Protein AF-G2FNM6-F1 (afdb_monomer)

Sequence (48 aa):
MPLKSNIPDAGNRPDWNLVTCPMCGAECWESNLIREVVKAEGLSAACT

Solvent-accessible surface area (backbone atoms only — not comparable to full-atom values): 2859 Å² total; per-residue (Å²): 55,46,37,36,90,82,45,75,72,49,76,78,40,93,60,42,43,85,42,69,24,84,82,79,66,47,59,19,39,41,41,57,68,57,54,50,49,28,67,73,70,73,52,82,70,50,74,91

Radius of gyration: 10.23 Å; Cα contacts (8 Å, |Δi|>4): 73; chains: 1; bounding box: 23×18×26 Å

pLDDT: mean 93.51, std 3.09, range [81.88, 97.12]

Mean predicted aligned error: 2.65 Å

Foldseek 3Di:
DEACVVPVPCVVPPQWDWDAQPVPRGTGIDGPVNVVCCVVVVDGDHYD

Secondary structure (DSSP, 8-state):
--BTTT-GGGGGSTTEEEEE-TTT--EEEEEHHHHHHHHHHTPPPPP-

Structure (mmCIF, N/CA/C/O backbone):
data_AF-G2FNM6-F1
#
_entry.id   AF-G2FNM6-F1
#
loop_
_atom_site.group_PDB
_atom_site.id
_atom_site.type_symbol
_atom_site.label_atom_id
_atom_site.label_alt_id
_atom_site.label_comp_id
_atom_site.label_asym_id
_atom_site.label_entity_id
_atom_site.label_seq_id
_atom_site.pdbx_PDB_ins_code
_atom_site.Cartn_x
_atom_site.Cartn_y
_atom_site.Cartn_z
_atom_site.occupancy
_atom_site.B_iso_or_equiv
_atom_site.auth_seq_id
_atom_site.auth_comp_id
_atom_site.auth_asym_id
_atom_site.auth_atom_id
_atom_site.pdbx_PDB_model_num
ATOM 1 N N . MET A 1 1 ? -5.233 4.703 -1.701 1.00 94.38 1 MET A N 1
ATOM 2 C CA . MET A 1 1 ? -3.889 4.116 -1.908 1.00 94.38 1 MET A CA 1
ATOM 3 C C . MET A 1 1 ? -3.717 3.891 -3.397 1.00 94.38 1 MET A C 1
ATOM 5 O O . MET A 1 1 ? -4.511 3.128 -3.942 1.00 94.38 1 MET A O 1
ATOM 9 N N . PRO A 1 2 ? -2.766 4.558 -4.072 1.00 95.44 2 PRO A N 1
ATOM 10 C CA . PRO A 1 2 ? -2.577 4.385 -5.509 1.00 95.44 2 PRO A CA 1
ATOM 11 C C . PRO A 1 2 ? -2.238 2.937 -5.858 1.00 95.44 2 PRO A C 1
ATOM 13 O O . PRO A 1 2 ? -1.362 2.342 -5.232 1.00 95.44 2 PRO A O 1
ATOM 16 N N . LEU A 1 3 ? -2.901 2.378 -6.868 1.00 95.69 3 LEU A N 1
ATOM 17 C CA . LEU A 1 3 ? -2.552 1.056 -7.393 1.00 95.69 3 LEU A CA 1
ATOM 18 C C . LEU A 1 3 ? -1.102 1.039 -7.891 1.00 95.69 3 LEU A C 1
ATOM 20 O O . LEU A 1 3 ? -0.649 1.980 -8.549 1.00 95.69 3 LEU A O 1
ATOM 24 N N . LYS A 1 4 ? -0.389 -0.068 -7.655 1.00 95.38 4 LYS A N 1
ATOM 25 C CA . LYS A 1 4 ? 0.970 -0.267 -8.184 1.00 95.38 4 LYS A CA 1
ATOM 26 C C . LYS A 1 4 ? 1.025 -0.128 -9.705 1.00 95.38 4 LYS A C 1
ATOM 28 O O . LYS A 1 4 ? 1.972 0.443 -10.232 1.00 95.38 4 LYS A O 1
ATOM 33 N N . SER A 1 5 ? -0.020 -0.580 -10.400 1.00 94.69 5 SER A N 1
ATOM 34 C CA . SER A 1 5 ? -0.157 -0.454 -11.857 1.00 94.69 5 SER A CA 1
ATOM 35 C C . SER A 1 5 ? -0.177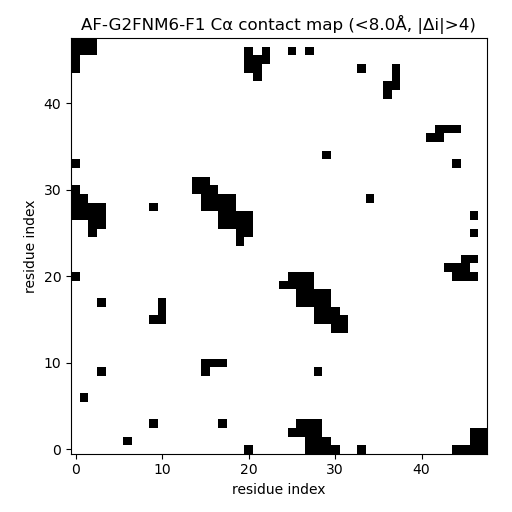 0.993 -12.349 1.00 94.69 5 SER A C 1
ATOM 37 O O . SER A 1 5 ? 0.243 1.252 -13.471 1.00 94.69 5 SER A O 1
ATOM 39 N N . ASN A 1 6 ? -0.656 1.931 -11.527 1.00 93.94 6 ASN A N 1
ATOM 40 C CA . ASN A 1 6 ? -0.752 3.343 -11.897 1.00 93.94 6 ASN A CA 1
ATOM 41 C C . ASN A 1 6 ? 0.574 4.076 -11.669 1.00 93.94 6 ASN A C 1
ATOM 43 O O . ASN A 1 6 ? 0.841 5.080 -12.324 1.00 93.94 6 ASN A O 1
ATOM 47 N N . ILE A 1 7 ? 1.392 3.596 -10.726 1.00 92.44 7 ILE A N 1
ATOM 48 C CA . ILE A 1 7 ? 2.679 4.205 -10.372 1.00 92.44 7 ILE A CA 1
ATOM 49 C C . ILE A 1 7 ? 3.722 3.094 -10.152 1.00 92.44 7 ILE A C 1
ATOM 51 O O . ILE A 1 7 ? 4.046 2.773 -9.006 1.00 92.44 7 ILE A O 1
ATOM 55 N N . PRO A 1 8 ? 4.255 2.480 -11.224 1.00 89.12 8 PRO A N 1
ATOM 5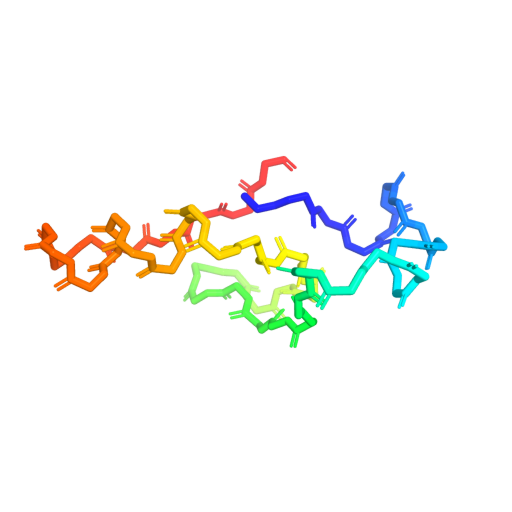6 C CA . PRO A 1 8 ? 5.164 1.336 -11.109 1.00 89.12 8 PRO A CA 1
ATOM 57 C C . PRO A 1 8 ? 6.455 1.666 -10.346 1.00 89.12 8 PRO A C 1
ATOM 59 O O . PRO A 1 8 ? 6.925 0.864 -9.542 1.00 89.12 8 PRO A O 1
ATOM 62 N N . ASP A 1 9 ? 6.973 2.883 -10.529 1.00 91.44 9 ASP A N 1
ATOM 63 C CA . ASP A 1 9 ? 8.258 3.330 -9.976 1.00 91.44 9 ASP A CA 1
ATOM 64 C C . ASP A 1 9 ? 8.140 3.999 -8.596 1.00 91.44 9 ASP A C 1
ATOM 66 O O . ASP A 1 9 ? 9.084 4.638 -8.119 1.00 91.44 9 ASP A O 1
ATOM 70 N N . ALA A 1 10 ? 6.983 3.887 -7.930 1.00 87.69 10 ALA A N 1
ATOM 71 C CA . ALA A 1 10 ? 6.775 4.543 -6.638 1.00 87.69 10 ALA A CA 1
ATOM 72 C C . ALA A 1 10 ? 7.656 3.972 -5.516 1.00 87.69 10 ALA A C 1
ATOM 74 O O . ALA A 1 10 ? 7.852 4.654 -4.517 1.00 87.69 10 ALA A O 1
ATOM 75 N N . GLY A 1 11 ? 8.244 2.784 -5.702 1.00 81.88 11 GLY A N 1
ATOM 76 C CA . GLY A 1 11 ? 9.205 2.195 -4.763 1.00 81.88 11 GLY A CA 1
ATOM 77 C C . GLY A 1 11 ? 10.485 3.020 -4.565 1.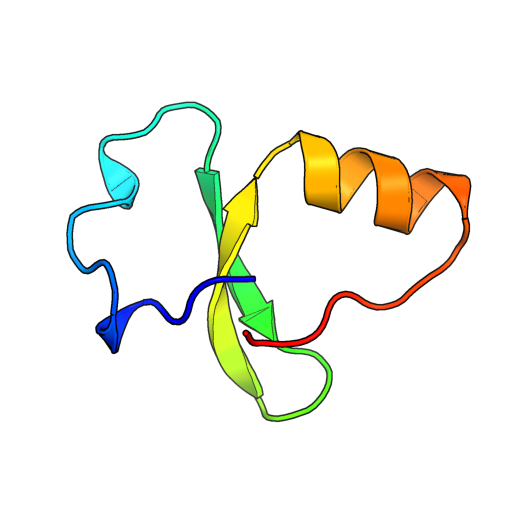00 81.88 11 GLY A C 1
ATOM 78 O O . GLY A 1 11 ? 11.193 2.813 -3.587 1.00 81.88 11 GLY A O 1
ATOM 79 N N . ASN A 1 12 ? 10.766 3.992 -5.441 1.00 88.50 12 ASN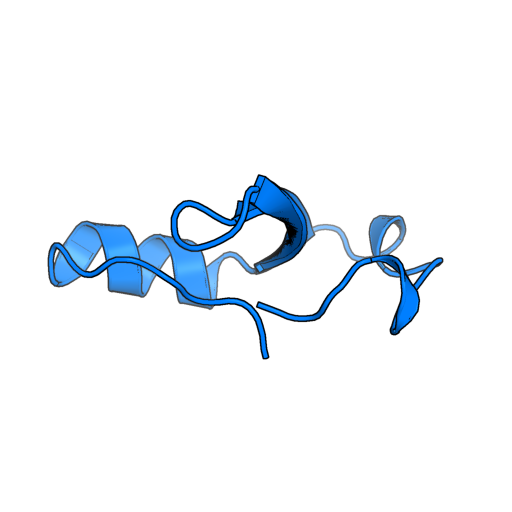 A N 1
ATOM 80 C CA . ASN A 1 12 ? 11.856 4.955 -5.247 1.00 88.50 12 ASN A CA 1
ATOM 81 C C . ASN A 1 12 ? 11.508 6.062 -4.233 1.00 88.50 12 ASN A C 1
ATOM 83 O O . ASN A 1 12 ? 12.364 6.881 -3.897 1.00 88.50 12 ASN A O 1
ATOM 87 N N . ARG A 1 13 ? 10.253 6.129 -3.765 1.00 91.38 13 ARG A N 1
ATOM 88 C CA . ARG A 1 13 ? 9.816 7.074 -2.735 1.00 91.38 13 ARG A CA 1
ATOM 89 C C . ARG A 1 13 ? 10.049 6.443 -1.360 1.00 91.38 13 ARG A C 1
ATOM 91 O O . ARG A 1 13 ? 9.442 5.417 -1.064 1.00 91.38 13 ARG A O 1
ATOM 98 N N . PRO A 1 14 ? 10.902 7.035 -0.510 1.00 90.19 14 PRO A N 1
ATOM 99 C CA . PRO A 1 14 ? 11.346 6.400 0.732 1.00 90.19 14 PRO A CA 1
ATOM 100 C C . PRO A 1 14 ? 10.235 6.234 1.780 1.00 90.19 14 PRO A C 1
ATOM 102 O O . PRO A 1 14 ? 10.375 5.439 2.703 1.00 90.19 14 PRO A O 1
ATOM 105 N N . ASP A 1 15 ? 9.141 6.986 1.664 1.00 93.12 15 ASP A N 1
ATOM 106 C CA . ASP A 1 15 ? 8.009 6.991 2.592 1.00 93.12 15 ASP A CA 1
ATOM 107 C C . ASP A 1 15 ? 6.822 6.128 2.127 1.00 93.12 15 ASP A C 1
ATOM 109 O O . ASP A 1 15 ? 5.770 6.132 2.774 1.00 93.12 15 ASP A O 1
ATOM 113 N N . TRP A 1 16 ? 6.963 5.422 0.999 1.00 95.12 16 TRP A N 1
ATOM 114 C CA . TRP A 1 16 ? 5.905 4.613 0.398 1.00 95.12 16 TRP A CA 1
ATOM 115 C C . TRP A 1 16 ? 6.214 3.129 0.548 1.00 95.12 16 TRP A C 1
ATOM 117 O O . TRP A 1 16 ? 7.293 2.664 0.199 1.00 95.12 16 TRP A O 1
ATOM 127 N N . ASN A 1 17 ? 5.227 2.373 1.016 1.00 94.88 17 ASN A N 1
ATOM 128 C CA . ASN A 1 17 ? 5.316 0.928 1.159 1.00 94.88 17 ASN A CA 1
ATOM 129 C C . ASN A 1 17 ? 4.312 0.238 0.246 1.00 94.88 17 ASN A C 1
ATOM 131 O O . ASN A 1 17 ? 3.188 0.711 0.074 1.00 94.88 17 ASN A O 1
ATOM 135 N N . LEU A 1 18 ? 4.716 -0.895 -0.327 1.00 96.06 18 LEU A N 1
ATOM 136 C CA . LEU A 1 18 ? 3.805 -1.739 -1.084 1.00 96.06 18 LEU A CA 1
ATOM 137 C C . LEU A 1 18 ? 2.980 -2.586 -0.113 1.00 96.06 18 LEU A C 1
ATOM 139 O O . LEU A 1 18 ? 3.538 -3.319 0.703 1.00 96.06 18 LEU A O 1
ATOM 143 N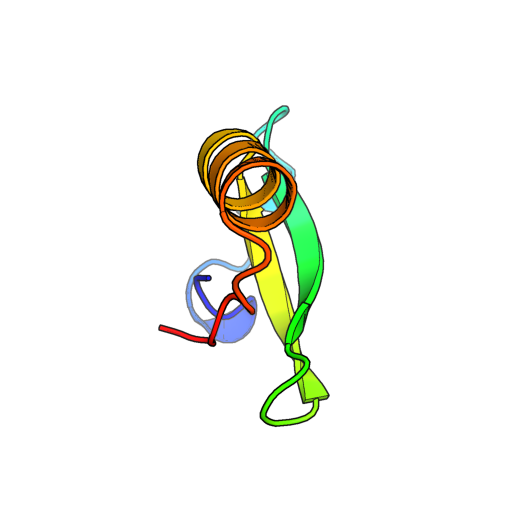 N . VAL A 1 19 ? 1.658 -2.476 -0.197 1.00 95.88 19 VAL A N 1
ATOM 144 C CA . VAL A 1 19 ? 0.701 -3.167 0.673 1.00 95.88 19 VAL A CA 1
ATOM 145 C C . VAL A 1 19 ? -0.417 -3.803 -0.145 1.00 95.88 19 VAL A C 1
ATOM 147 O O . VAL A 1 19 ? -0.665 -3.436 -1.295 1.00 95.88 19 VAL A O 1
ATOM 150 N N . THR A 1 20 ? -1.138 -4.735 0.469 1.00 96.75 20 THR A N 1
ATOM 151 C CA . THR A 1 20 ? -2.335 -5.338 -0.121 1.00 96.75 20 THR A CA 1
ATOM 152 C C . THR A 1 20 ? -3.575 -4.581 0.338 1.00 96.75 20 THR A C 1
ATOM 154 O O . THR A 1 20 ? -3.812 -4.416 1.532 1.00 96.75 20 THR A O 1
ATOM 157 N N . CYS A 1 21 ? -4.388 -4.136 -0.615 1.00 95.94 21 CYS A N 1
ATOM 158 C CA . CYS A 1 21 ? -5.635 -3.430 -0.356 1.00 95.94 21 CYS A CA 1
ATOM 159 C C . CYS A 1 21 ? -6.631 -4.360 0.357 1.00 95.94 21 CYS A C 1
ATOM 161 O O . CYS A 1 21 ? -7.031 -5.368 -0.230 1.00 95.94 21 CYS A O 1
ATOM 163 N N . PRO A 1 22 ? -7.086 -4.038 1.581 1.00 93.00 22 PRO A N 1
ATOM 164 C CA . PRO A 1 22 ? -7.951 -4.928 2.359 1.00 93.00 22 PRO A CA 1
ATOM 165 C C . PRO A 1 22 ? -9.354 -5.091 1.755 1.00 93.00 22 PRO A C 1
ATOM 167 O O . PRO A 1 22 ? -10.058 -6.036 2.090 1.00 93.00 22 PRO A O 1
ATOM 170 N N . MET A 1 23 ? -9.757 -4.191 0.850 1.00 94.31 23 MET A N 1
ATOM 171 C CA . MET A 1 23 ? -11.084 -4.206 0.225 1.00 94.31 23 MET A CA 1
ATOM 172 C C . MET A 1 23 ? -11.178 -5.126 -0.998 1.00 94.31 23 MET A C 1
ATOM 174 O O . MET A 1 23 ? -12.242 -5.679 -1.258 1.00 94.31 23 MET A O 1
ATOM 178 N N . CYS A 1 24 ? -10.101 -5.266 -1.778 1.00 95.19 24 CYS A N 1
ATOM 179 C CA . CYS A 1 24 ? -10.139 -6.007 -3.048 1.00 95.19 24 CYS A CA 1
ATOM 180 C C . CYS A 1 24 ? -8.917 -6.898 -3.318 1.00 95.19 24 CYS A C 1
ATOM 182 O O . CYS A 1 24 ? -8.901 -7.608 -4.319 1.00 95.19 24 CYS A O 1
ATOM 184 N N . GLY A 1 25 ? -7.892 -6.869 -2.463 1.00 95.81 25 GLY A N 1
ATOM 185 C CA . GLY A 1 25 ? -6.695 -7.704 -2.594 1.00 95.81 25 GLY A CA 1
ATOM 186 C C . GLY A 1 25 ? -5.635 -7.198 -3.579 1.00 95.81 25 GLY A C 1
ATOM 187 O O . GLY A 1 25 ? -4.629 -7.874 -3.771 1.00 95.81 25 GLY A O 1
ATOM 188 N N . ALA A 1 26 ? -5.817 -6.030 -4.201 1.00 96.81 26 ALA A N 1
ATOM 189 C CA . ALA A 1 26 ? -4.842 -5.481 -5.146 1.00 96.81 26 ALA A CA 1
ATOM 190 C C . ALA A 1 26 ? -3.580 -4.924 -4.457 1.00 96.81 26 ALA A C 1
ATOM 192 O O . ALA A 1 26 ? -3.655 -4.384 -3.351 1.00 96.81 26 ALA A O 1
ATOM 193 N N . GLU A 1 27 ? -2.434 -4.980 -5.143 1.00 97.06 27 GLU A N 1
ATOM 194 C CA . GLU A 1 27 ? -1.195 -4.323 -4.704 1.00 97.06 27 GLU A CA 1
ATOM 195 C C . GLU A 1 27 ? -1.302 -2.797 -4.859 1.00 97.06 27 GLU A C 1
ATOM 197 O O . GLU A 1 27 ? -1.515 -2.273 -5.959 1.00 97.06 27 GLU A O 1
ATOM 202 N N . CYS A 1 28 ? -1.125 -2.073 -3.757 1.00 97.12 28 CYS A N 1
ATOM 203 C CA . CYS A 1 28 ? -1.208 -0.619 -3.700 1.00 97.12 28 CYS A CA 1
ATOM 204 C C . CYS A 1 28 ? -0.035 -0.019 -2.935 1.00 97.12 28 CYS A C 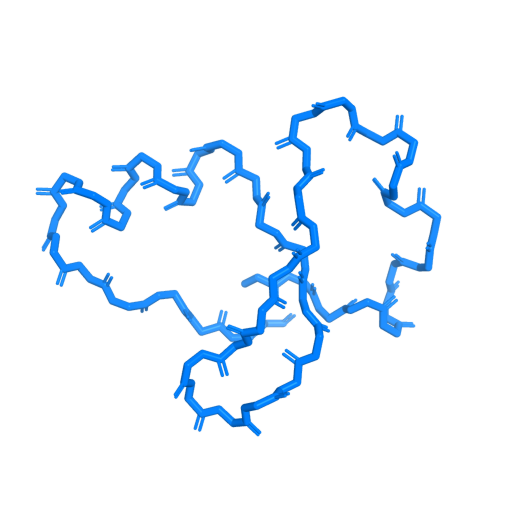1
ATOM 206 O O . CYS A 1 28 ? 0.599 -0.673 -2.113 1.00 97.12 28 CYS A O 1
ATOM 208 N N . TRP A 1 29 ? 0.206 1.263 -3.168 1.00 96.75 29 TRP A N 1
ATOM 209 C CA . TRP A 1 29 ? 1.160 2.043 -2.405 1.00 96.75 29 TRP A CA 1
ATOM 210 C C . TRP A 1 29 ? 0.485 2.745 -1.228 1.00 96.75 29 TRP A C 1
ATOM 212 O O . TRP A 1 29 ? -0.516 3.452 -1.384 1.00 96.75 29 TRP A O 1
ATOM 222 N N . GLU A 1 30 ? 1.067 2.581 -0.049 1.00 96.00 30 GLU A N 1
ATOM 223 C CA . GLU A 1 30 ? 0.682 3.265 1.177 1.00 96.00 30 GLU A CA 1
ATOM 224 C C . GLU A 1 30 ? 1.782 4.246 1.587 1.00 96.00 30 GLU A C 1
ATOM 226 O O . GLU A 1 30 ? 2.920 3.846 1.832 1.00 96.00 30 GLU A O 1
ATOM 231 N N . SER A 1 31 ? 1.436 5.529 1.696 1.00 95.00 31 SER A N 1
ATOM 232 C CA . SER A 1 31 ? 2.322 6.538 2.276 1.00 95.00 31 SER A CA 1
ATOM 233 C C . SER A 1 31 ? 2.223 6.552 3.802 1.00 95.00 31 SER A C 1
ATOM 235 O O . SER A 1 31 ? 1.217 6.130 4.380 1.00 95.00 31 SER A O 1
ATOM 237 N N . ASN A 1 32 ? 3.234 7.110 4.470 1.00 94.88 32 ASN A N 1
ATOM 238 C CA . ASN A 1 32 ? 3.202 7.289 5.926 1.00 94.88 32 ASN A CA 1
ATOM 239 C C . ASN A 1 32 ? 1.957 8.051 6.411 1.00 94.88 32 ASN A C 1
ATOM 241 O O . ASN A 1 32 ? 1.361 7.643 7.402 1.00 94.88 32 ASN A O 1
ATOM 245 N N . LEU A 1 33 ? 1.500 9.071 5.672 1.00 93.25 33 LEU A N 1
ATOM 246 C CA . LEU A 1 33 ? 0.279 9.811 6.013 1.00 93.25 33 LEU A CA 1
ATOM 247 C C . LEU A 1 33 ? -0.957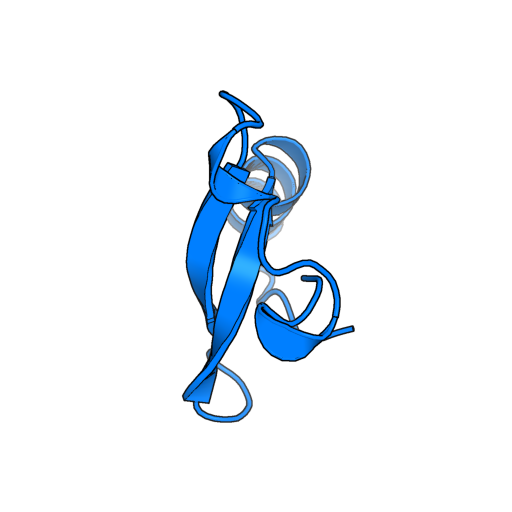 8.900 6.060 1.00 93.25 33 LEU A C 1
ATOM 249 O O . LEU A 1 33 ? -1.747 8.975 6.997 1.00 93.25 33 LEU A O 1
ATOM 253 N N . ILE A 1 34 ? -1.128 8.024 5.062 1.00 93.62 34 ILE A N 1
ATOM 254 C CA . ILE A 1 34 ? -2.261 7.087 5.033 1.00 93.62 34 ILE A CA 1
ATOM 255 C C . ILE A 1 34 ? -2.180 6.139 6.232 1.00 93.62 34 ILE A C 1
ATOM 257 O O . ILE A 1 34 ? -3.188 5.924 6.904 1.00 93.62 34 ILE A O 1
ATOM 261 N N . ARG A 1 35 ? -0.983 5.621 6.534 1.00 93.56 35 ARG A N 1
ATOM 262 C CA . ARG A 1 35 ? -0.763 4.712 7.666 1.00 93.56 35 ARG A CA 1
ATOM 263 C C . ARG A 1 35 ? -1.092 5.362 9.007 1.00 93.56 35 ARG A C 1
ATOM 265 O O . ARG A 1 35 ? -1.705 4.729 9.863 1.00 93.56 35 ARG A O 1
ATOM 272 N N . GLU A 1 36 ? -0.682 6.612 9.196 1.00 94.62 36 GLU A N 1
ATOM 273 C CA . GLU A 1 36 ? -0.950 7.375 10.416 1.00 94.62 36 GLU A CA 1
ATOM 274 C C . GLU A 1 36 ? -2.449 7.602 10.616 1.00 94.62 36 GLU A C 1
ATOM 276 O O . GLU A 1 36 ? -2.955 7.323 11.700 1.00 94.62 36 GLU A O 1
ATOM 281 N N . VAL A 1 37 ? -3.172 8.009 9.567 1.00 94.56 37 VAL A N 1
ATOM 282 C CA . VAL A 1 37 ? -4.629 8.216 9.628 1.00 94.56 37 VAL A CA 1
ATOM 283 C C . VAL A 1 37 ? -5.368 6.902 9.886 1.00 94.56 37 VAL A C 1
ATOM 285 O O . VAL A 1 37 ? -6.229 6.849 10.758 1.00 94.56 37 VAL A O 1
ATOM 288 N N . VAL A 1 38 ? -5.008 5.820 9.189 1.00 94.06 38 VAL A N 1
ATOM 289 C CA . VAL A 1 38 ? -5.576 4.477 9.415 1.00 94.06 38 VAL A CA 1
ATOM 290 C C . VA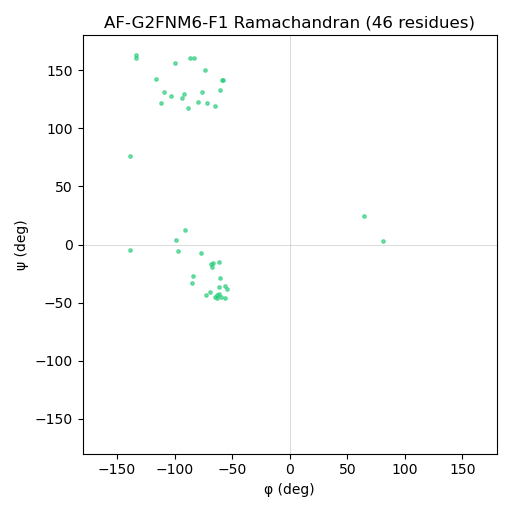L A 1 38 ? -5.399 4.045 10.868 1.00 94.06 38 VAL A C 1
ATOM 292 O O . VAL A 1 38 ? -6.345 3.574 11.497 1.00 94.06 38 VAL A O 1
ATOM 295 N N . LYS A 1 39 ? -4.199 4.240 11.423 1.00 93.94 39 LYS A N 1
ATOM 296 C CA . LYS A 1 39 ? -3.887 3.866 12.804 1.00 93.94 39 LYS A CA 1
ATOM 297 C C . LYS A 1 39 ? -4.606 4.746 13.829 1.00 93.94 39 LYS A C 1
ATOM 299 O O . LYS A 1 39 ? -5.039 4.223 14.851 1.00 93.94 39 LYS A O 1
ATOM 304 N N . ALA A 1 40 ? -4.690 6.053 13.588 1.00 96.25 40 ALA A N 1
ATOM 305 C CA . ALA A 1 40 ? -5.304 7.005 14.510 1.00 96.25 40 ALA A CA 1
ATOM 306 C C . ALA A 1 40 ? -6.834 6.874 14.546 1.00 96.25 40 ALA A C 1
ATOM 308 O O . ALA A 1 40 ? -7.421 6.847 15.623 1.00 96.25 40 ALA A O 1
ATOM 309 N N . GLU A 1 41 ? -7.461 6.738 13.378 1.00 95.06 41 GLU A N 1
ATOM 310 C CA . GLU A 1 41 ? -8.920 6.772 13.224 1.00 95.06 41 GLU A CA 1
ATOM 311 C C . GLU A 1 41 ? -9.554 5.369 13.179 1.00 95.06 41 GLU A C 1
ATOM 313 O O . GLU A 1 41 ? -10.775 5.235 13.121 1.00 95.06 41 GLU A O 1
ATOM 318 N N . GLY A 1 42 ? -8.745 4.301 13.165 1.00 91.38 42 GLY A N 1
ATOM 319 C CA . GLY A 1 42 ? -9.235 2.923 13.035 1.00 91.38 42 GLY A CA 1
ATOM 320 C C . GLY A 1 42 ? -9.926 2.643 11.694 1.00 91.38 42 G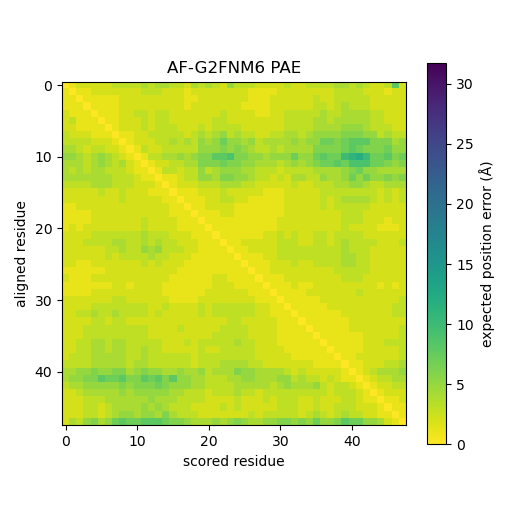LY A C 1
ATOM 321 O O . GLY A 1 42 ? -10.784 1.765 11.604 1.00 91.38 42 GLY A O 1
ATOM 322 N N . LEU A 1 43 ? -9.584 3.408 10.654 1.00 91.31 43 LEU A N 1
ATOM 323 C CA . LEU A 1 43 ? -10.168 3.298 9.318 1.00 91.31 43 LEU A CA 1
ATOM 324 C C . LEU A 1 43 ? -9.435 2.251 8.475 1.00 91.31 43 LEU A C 1
ATOM 326 O O . LEU A 1 43 ? -8.287 1.914 8.730 1.00 91.31 43 LEU A O 1
ATOM 330 N N . SER A 1 44 ? -10.076 1.770 7.411 1.00 91.06 44 SER A N 1
ATOM 331 C CA . SER A 1 44 ? -9.410 0.959 6.385 1.00 91.06 44 SER A CA 1
ATOM 332 C C . SER A 1 44 ? -9.140 1.801 5.146 1.00 91.06 44 SER A C 1
ATOM 334 O O . SER A 1 44 ? -10.052 2.422 4.600 1.00 91.06 44 SER A O 1
ATOM 336 N N . ALA A 1 45 ? -7.893 1.813 4.677 1.00 92.38 45 ALA A N 1
ATOM 337 C CA . ALA A 1 45 ? -7.548 2.489 3.436 1.00 92.38 45 ALA A CA 1
ATOM 338 C C . ALA A 1 45 ? -7.995 1.658 2.226 1.00 92.38 45 ALA A C 1
ATOM 340 O O . ALA A 1 45 ? -7.702 0.466 2.123 1.00 92.38 45 ALA A O 1
ATOM 341 N N . ALA A 1 46 ? -8.681 2.305 1.286 1.00 94.19 46 ALA A N 1
ATOM 342 C CA . ALA A 1 46 ? -9.070 1.700 0.021 1.00 94.19 46 ALA A CA 1
ATOM 343 C C . ALA A 1 46 ? -8.125 2.116 -1.113 1.00 94.19 46 ALA A C 1
ATOM 345 O O . ALA A 1 46 ? -7.450 3.154 -1.075 1.00 94.19 46 ALA A O 1
ATOM 346 N N . CYS A 1 47 ? -8.088 1.272 -2.135 1.00 92.94 47 CYS A N 1
ATOM 347 C CA . CYS A 1 47 ? -7.487 1.552 -3.425 1.00 92.94 47 CYS A CA 1
ATOM 348 C C . CYS A 1 47 ? -8.134 2.802 -4.052 1.00 92.94 47 CYS A C 1
ATOM 350 O O . CYS A 1 47 ? -9.346 2.981 -3.935 1.00 92.94 47 CYS A O 1
ATOM 352 N N . THR A 1 48 ? -7.338 3.645 -4.710 1.00 84.62 48 THR A N 1
ATOM 353 C CA . THR A 1 48 ? -7.780 4.880 -5.390 1.00 84.62 48 THR A CA 1
ATOM 354 C C . THR A 1 48 ? -7.091 5.025 -6.730 1.00 84.62 48 THR A C 1
ATOM 356 O O . THR A 1 48 ? -5.862 4.769 -6.752 1.00 84.62 48 THR A O 1
#

Nearest PDB structures (foldseek):
  1xjh-assembly1_A  TM=5.492E-01  e=1.011E+00  Escherichia coli
  1vzy-assembly1_A  TM=4.508E-01  e=1.618E+00  Bacillus subtilis subsp. subtilis str. 168
  3llc-assembly1_A  TM=4.358E-01  e=4.433E+00  Allorhizobium ampelinum S4